Protein AF-A0A7J5EAC5-F1 (afdb_monomer_lite)

Structure (mmCIF, N/CA/C/O backbone):
data_AF-A0A7J5EAC5-F1
#
_entry.id   AF-A0A7J5EAC5-F1
#
loop_
_atom_site.group_PDB
_atom_site.id
_atom_site.type_symbol
_atom_site.label_atom_id
_atom_site.label_alt_id
_atom_site.label_comp_id
_atom_site.label_asym_id
_atom_site.label_entity_id
_atom_site.label_seq_id
_atom_site.pdbx_PDB_ins_code
_atom_site.Cartn_x
_atom_site.Cartn_y
_atom_site.Cartn_z
_atom_site.occupancy
_atom_site.B_iso_or_equiv
_atom_site.auth_seq_id
_atom_site.auth_comp_id
_atom_site.auth_asym_id
_atom_site.auth_atom_id
_atom_site.pdbx_PDB_model_num
ATOM 1 N N . ALA A 1 1 ? -3.590 -9.841 -12.568 1.00 47.78 1 ALA A N 1
ATOM 2 C CA . ALA A 1 1 ? -3.768 -8.802 -11.536 1.00 47.78 1 ALA A CA 1
ATOM 3 C C . ALA A 1 1 ? -2.836 -9.118 -10.379 1.00 47.78 1 ALA A C 1
ATOM 5 O O . ALA A 1 1 ? -3.004 -10.142 -9.725 1.00 47.78 1 ALA A O 1
ATOM 6 N N . GLU A 1 2 ? -1.812 -8.297 -10.202 1.00 65.12 2 GLU A N 1
ATOM 7 C CA . GLU A 1 2 ? -0.815 -8.416 -9.140 1.00 65.12 2 GLU A CA 1
ATOM 8 C C . GLU A 1 2 ? -1.312 -7.690 -7.877 1.00 65.12 2 GLU A C 1
ATOM 10 O O . GLU A 1 2 ? -1.964 -6.649 -7.973 1.00 65.12 2 GLU A O 1
ATOM 15 N N . LEU A 1 3 ? -1.020 -8.218 -6.685 1.00 65.25 3 LEU A N 1
ATOM 16 C CA . LEU A 1 3 ? -1.356 -7.560 -5.423 1.00 65.25 3 LEU A CA 1
ATOM 17 C C . LEU A 1 3 ? -0.094 -6.962 -4.803 1.00 65.25 3 LEU A C 1
ATOM 19 O O . LEU A 1 3 ? 0.773 -7.695 -4.338 1.00 65.25 3 LEU A O 1
ATOM 23 N N . SER A 1 4 ? -0.036 -5.632 -4.745 1.00 68.56 4 SER A N 1
ATOM 24 C CA . SER A 1 4 ? 1.038 -4.934 -4.035 1.00 68.56 4 SER A CA 1
ATOM 25 C C . SER A 1 4 ? 1.089 -5.318 -2.557 1.00 68.56 4 SER A C 1
ATOM 27 O O . SER A 1 4 ? 0.054 -5.369 -1.880 1.00 68.56 4 SER A O 1
ATOM 29 N N . LEU A 1 5 ? 2.309 -5.582 -2.083 1.00 72.75 5 LEU A N 1
ATOM 30 C CA . LEU A 1 5 ? 2.621 -6.030 -0.725 1.00 72.75 5 LEU A CA 1
ATOM 31 C C . LEU 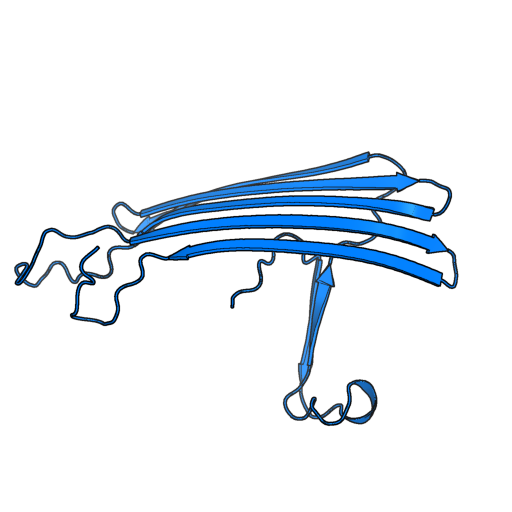A 1 5 ? 2.842 -4.875 0.262 1.00 72.75 5 LEU A C 1
ATOM 33 O O . LEU A 1 5 ? 3.070 -5.128 1.440 1.00 72.75 5 LEU A O 1
ATOM 37 N N . ALA A 1 6 ? 2.763 -3.631 -0.206 1.00 65.94 6 ALA A N 1
ATOM 38 C CA . ALA A 1 6 ? 3.174 -2.429 0.514 1.00 65.94 6 ALA A CA 1
ATOM 39 C C . ALA A 1 6 ? 2.488 -2.239 1.895 1.00 65.94 6 ALA A C 1
ATOM 41 O O . ALA A 1 6 ? 3.140 -1.787 2.832 1.00 65.94 6 ALA A O 1
ATOM 42 N N . ASN A 1 7 ? 1.244 -2.719 2.062 1.00 72.94 7 ASN A N 1
ATOM 43 C CA . ASN A 1 7 ? 0.476 -2.687 3.324 1.00 72.94 7 ASN A CA 1
ATOM 44 C C . ASN A 1 7 ? 0.365 -4.035 4.047 1.00 72.94 7 ASN A C 1
ATOM 46 O O . ASN A 1 7 ? -0.474 -4.219 4.935 1.00 72.94 7 ASN A O 1
ATOM 50 N N . ILE A 1 8 ? 1.058 -5.062 3.571 1.00 78.62 8 ILE A N 1
ATOM 51 C CA . ILE A 1 8 ? 0.819 -6.419 4.049 1.00 78.62 8 ILE A CA 1
ATOM 52 C C . ILE A 1 8 ? 1.742 -6.688 5.225 1.00 78.62 8 ILE A C 1
ATOM 54 O O . ILE A 1 8 ? 2.932 -6.931 5.058 1.00 78.62 8 ILE A O 1
ATOM 58 N N . GLN A 1 9 ? 1.163 -6.713 6.424 1.00 80.50 9 GLN A N 1
ATOM 59 C CA . GLN A 1 9 ? 1.884 -7.073 7.638 1.00 80.50 9 GLN A CA 1
ATOM 60 C C . GLN A 1 9 ? 2.363 -8.525 7.580 1.00 80.50 9 GLN A C 1
ATOM 62 O O . GLN A 1 9 ? 3.476 -8.844 7.995 1.00 80.50 9 GLN A O 1
ATOM 67 N N . ARG A 1 10 ? 1.492 -9.432 7.116 1.00 85.25 10 ARG A N 1
ATOM 68 C CA . ARG A 1 10 ? 1.841 -10.842 6.921 1.00 85.25 10 ARG A CA 1
ATOM 69 C C . ARG A 1 10 ? 0.932 -11.544 5.924 1.00 85.25 10 ARG A C 1
ATOM 71 O O . ARG A 1 10 ? -0.230 -11.181 5.747 1.00 85.25 10 ARG A O 1
ATOM 78 N N . ILE A 1 11 ? 1.468 -12.612 5.347 1.00 87.94 11 ILE A N 1
ATOM 79 C CA . ILE A 1 11 ? 0.752 -13.546 4.482 1.00 87.94 11 ILE A CA 1
ATOM 80 C C . ILE A 1 11 ? 0.728 -14.899 5.187 1.00 87.94 11 ILE A C 1
ATOM 82 O O . ILE A 1 11 ? 1.776 -15.435 5.548 1.00 87.94 11 ILE A O 1
ATOM 86 N N . GLU A 1 12 ? -0.460 -15.454 5.389 1.00 87.31 12 GLU A N 1
ATOM 87 C CA . GLU A 1 12 ? -0.649 -16.781 5.973 1.00 87.31 12 GLU A CA 1
ATOM 88 C C . GLU A 1 12 ? -1.070 -17.761 4.873 1.00 87.31 12 GLU A C 1
ATOM 90 O O . GLU A 1 12 ? -1.998 -17.488 4.113 1.00 87.31 12 GLU A O 1
ATOM 95 N N . ILE A 1 13 ? -0.390 -18.907 4.784 1.00 88.56 13 ILE A N 1
ATOM 96 C CA . ILE A 1 13 ? -0.677 -19.945 3.786 1.00 88.56 13 ILE A CA 1
ATOM 97 C C . ILE A 1 13 ? -1.104 -21.217 4.510 1.00 88.56 13 ILE A C 1
ATOM 99 O O . ILE A 1 13 ? -0.309 -21.846 5.213 1.00 88.56 13 ILE A O 1
ATOM 103 N N . VAL A 1 14 ? -2.350 -21.628 4.294 1.00 87.25 14 VAL A N 1
ATOM 104 C CA . VAL A 1 14 ? -2.882 -22.901 4.781 1.00 87.25 14 VAL A CA 1
ATOM 105 C C . VAL A 1 14 ? -2.925 -23.878 3.612 1.00 87.25 14 VAL A C 1
ATOM 107 O O . VAL A 1 14 ? -3.611 -23.642 2.621 1.00 87.25 14 VAL A O 1
ATOM 110 N N . ARG A 1 15 ? -2.163 -24.970 3.711 1.00 83.25 15 ARG A N 1
ATOM 111 C CA . ARG A 1 15 ? -2.037 -25.979 2.650 1.00 83.25 15 ARG A CA 1
ATOM 112 C C . ARG A 1 15 ? -3.080 -27.084 2.826 1.00 83.25 15 ARG A C 1
ATOM 114 O O . ARG A 1 15 ? -3.241 -27.588 3.932 1.00 83.25 15 ARG A O 1
ATOM 121 N N . GLY A 1 16 ? -3.702 -27.513 1.728 1.00 78.69 16 GLY A N 1
ATOM 122 C CA . GLY A 1 16 ? -4.684 -28.603 1.718 1.00 78.69 16 GLY A CA 1
ATOM 123 C C . GLY A 1 16 ? -6.135 -28.141 1.880 1.00 78.69 16 GLY A C 1
ATOM 124 O O . GLY A 1 16 ? -6.414 -26.961 2.084 1.00 78.69 16 GLY A O 1
ATOM 125 N N . SER A 1 17 ? -7.074 -29.081 1.756 1.00 73.31 17 SER A N 1
ATOM 126 C CA . SER A 1 17 ? -8.505 -28.778 1.711 1.00 73.31 17 SER A CA 1
ATOM 127 C C . SER A 1 17 ? -9.062 -28.411 3.089 1.00 73.31 17 SER A C 1
ATOM 129 O O . SER A 1 17 ? -9.293 -29.286 3.924 1.00 73.31 17 SER A O 1
ATOM 131 N N . HIS A 1 18 ? -9.341 -27.126 3.312 1.00 72.00 18 HIS A N 1
ATOM 132 C CA . HIS A 1 18 ? -9.969 -26.616 4.540 1.00 72.00 18 HIS A CA 1
ATOM 133 C C . HIS A 1 18 ? -11.395 -26.105 4.287 1.00 72.00 18 HIS A C 1
ATOM 135 O O . HIS A 1 18 ? -11.791 -25.025 4.732 1.00 72.00 18 HIS A O 1
ATOM 141 N N . SER A 1 19 ? -12.188 -26.902 3.565 1.00 64.69 19 SER A N 1
ATOM 142 C CA . SER A 1 19 ? -13.513 -26.509 3.073 1.00 64.69 19 SER A CA 1
ATOM 143 C C . SER A 1 19 ? -14.546 -26.219 4.165 1.00 64.69 19 SER A C 1
ATOM 145 O O . SER A 1 19 ? -15.514 -25.507 3.919 1.00 64.69 19 SER A O 1
ATOM 147 N N . THR A 1 20 ? -14.345 -26.741 5.376 1.00 74.06 20 THR A N 1
ATOM 148 C CA . THR A 1 20 ? -15.207 -26.481 6.539 1.00 74.06 20 THR A CA 1
ATOM 149 C C . THR A 1 20 ? -15.020 -25.086 7.131 1.00 74.06 20 THR A C 1
ATOM 151 O O . THR A 1 20 ? -15.976 -24.535 7.665 1.00 74.06 20 THR A O 1
ATOM 154 N N . LEU A 1 21 ? -13.816 -24.511 7.039 1.00 72.81 21 LEU A N 1
ATOM 155 C CA . LEU A 1 21 ? -13.497 -23.189 7.595 1.00 72.81 21 LEU A CA 1
ATOM 156 C C . LEU A 1 21 ? -13.588 -22.076 6.547 1.00 72.81 21 LEU A C 1
ATOM 158 O O . LEU A 1 21 ? -14.009 -20.971 6.871 1.00 72.81 21 LEU A O 1
ATOM 162 N N . TYR A 1 22 ? -13.212 -22.371 5.299 1.00 72.25 22 TYR A N 1
ATOM 163 C CA . TYR A 1 22 ? -13.097 -21.371 4.230 1.00 72.25 22 TYR A CA 1
ATOM 164 C C . TYR A 1 22 ? -14.040 -21.614 3.039 1.00 72.25 22 TYR A C 1
ATOM 166 O O . TYR A 1 22 ? -14.005 -20.876 2.058 1.00 72.25 22 TYR A O 1
ATOM 174 N N . GLY A 1 23 ? -14.910 -22.625 3.122 1.00 72.25 23 GLY A N 1
ATOM 175 C CA . GLY A 1 23 ? -15.899 -22.943 2.092 1.00 72.25 23 GLY A CA 1
ATOM 176 C C . GLY A 1 23 ? -15.395 -23.892 1.000 1.00 72.25 23 GLY A C 1
ATOM 177 O O 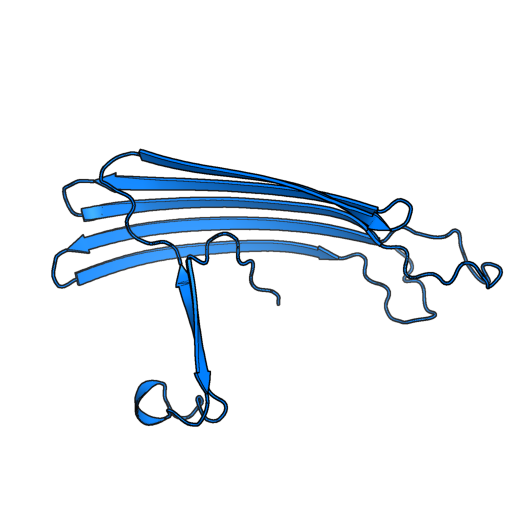. GLY A 1 23 ? -14.214 -24.230 0.904 1.00 72.25 23 GLY A O 1
ATOM 178 N N . SER A 1 24 ? -16.318 -24.349 0.152 1.00 75.19 24 SER A N 1
ATOM 179 C CA . SER A 1 24 ? -16.087 -25.410 -0.843 1.00 75.19 24 SER A CA 1
ATOM 180 C C . SER A 1 24 ? -14.975 -25.112 -1.857 1.00 75.19 24 SER A C 1
ATOM 182 O O . SER A 1 24 ? -14.410 -26.049 -2.413 1.00 75.19 24 SER A O 1
ATOM 184 N N . SER A 1 25 ? -14.605 -23.845 -2.056 1.00 73.81 25 SER A N 1
ATOM 185 C CA . SER A 1 25 ? -13.557 -23.423 -2.996 1.00 73.81 25 SER A CA 1
ATOM 186 C C . SER A 1 25 ? -12.121 -23.538 -2.452 1.00 73.81 25 SER A C 1
ATOM 188 O O . SER A 1 25 ? -11.175 -23.291 -3.192 1.00 73.81 25 SER A O 1
ATOM 190 N N . ALA A 1 26 ? -11.918 -23.947 -1.193 1.00 75.69 26 ALA A N 1
ATOM 191 C CA . ALA A 1 26 ? -10.597 -24.036 -0.551 1.00 75.69 26 ALA A CA 1
ATOM 192 C C . ALA A 1 26 ? -9.873 -25.388 -0.756 1.00 75.69 26 ALA A C 1
ATOM 194 O O . ALA A 1 26 ? -9.153 -25.843 0.131 1.00 75.69 26 ALA A O 1
ATOM 195 N N . ILE A 1 27 ? -10.080 -26.068 -1.891 1.00 75.00 27 ILE A N 1
ATOM 196 C CA . ILE A 1 27 ? -9.564 -27.434 -2.140 1.00 75.00 27 ILE A CA 1
ATOM 197 C C . ILE A 1 27 ? -8.027 -27.465 -2.215 1.00 75.00 27 ILE A C 1
ATOM 199 O O . ILE A 1 27 ? -7.409 -28.403 -1.717 1.00 75.00 27 ILE A O 1
ATOM 203 N N . GLY A 1 28 ? -7.409 -26.434 -2.800 1.00 79.81 28 GLY A N 1
ATOM 204 C CA . GLY A 1 28 ? -5.948 -26.319 -2.924 1.00 79.81 28 GLY A CA 1
ATOM 205 C C . GLY A 1 28 ? -5.247 -25.698 -1.709 1.00 79.81 28 GLY A C 1
ATOM 206 O O . GLY A 1 28 ? -4.027 -25.799 -1.589 1.00 79.81 28 GLY A O 1
ATOM 207 N N . GLY A 1 29 ? -6.004 -25.082 -0.800 1.00 83.50 29 GLY A N 1
ATOM 208 C CA . GLY A 1 29 ? -5.484 -24.262 0.293 1.00 83.50 29 GLY A CA 1
ATOM 209 C C . GLY A 1 29 ? -6.012 -22.830 0.259 1.00 83.50 29 GLY A C 1
ATOM 210 O O . GLY A 1 29 ? -6.828 -22.469 -0.588 1.00 83.50 29 GLY A O 1
ATOM 211 N N . VAL A 1 30 ? -5.553 -22.018 1.210 1.00 85.75 30 VAL A N 1
ATOM 212 C CA . VAL A 1 30 ? -5.974 -20.624 1.396 1.00 85.75 30 VAL A CA 1
ATOM 213 C C . VAL A 1 30 ? -4.749 -19.748 1.598 1.00 85.75 30 VAL A C 1
ATOM 215 O O . VAL A 1 30 ? -3.860 -20.093 2.376 1.00 85.75 30 VAL A O 1
ATOM 218 N N . ILE A 1 31 ? -4.728 -18.607 0.911 1.00 86.56 31 ILE A N 1
ATOM 219 C CA . ILE A 1 31 ? -3.764 -17.531 1.136 1.00 86.56 31 ILE A CA 1
ATOM 220 C C . ILE A 1 31 ? -4.533 -16.376 1.769 1.00 86.56 31 ILE A C 1
ATOM 222 O O . ILE A 1 31 ? -5.476 -15.856 1.174 1.00 86.56 31 ILE A O 1
ATOM 226 N N . ASN A 1 32 ? -4.151 -16.006 2.986 1.00 85.44 32 ASN A N 1
ATOM 227 C CA . ASN A 1 32 ? -4.760 -14.917 3.732 1.00 85.44 32 ASN A CA 1
ATOM 228 C C . ASN A 1 32 ? -3.771 -13.755 3.846 1.00 85.44 32 ASN A C 1
ATOM 230 O O . ASN A 1 32 ? -2.673 -13.911 4.381 1.00 85.44 32 ASN A O 1
ATOM 234 N N . PHE A 1 33 ? -4.174 -12.592 3.350 1.00 84.25 33 PHE A N 1
ATOM 235 C CA . PHE A 1 33 ? -3.385 -11.369 3.402 1.00 84.25 33 PHE A CA 1
ATOM 236 C C . PHE A 1 33 ? -3.858 -10.527 4.575 1.00 84.25 33 PHE A C 1
ATOM 238 O O . PHE A 1 33 ? -5.015 -10.110 4.627 1.00 84.25 33 PHE A O 1
ATOM 245 N N . ILE A 1 34 ? -2.961 -10.271 5.518 1.00 82.88 34 ILE A N 1
ATOM 246 C CA . ILE A 1 34 ? -3.283 -9.495 6.706 1.00 82.88 34 ILE A CA 1
ATOM 247 C C . ILE A 1 34 ? -2.568 -8.166 6.595 1.00 82.88 34 ILE A C 1
ATOM 249 O O . ILE A 1 34 ? -1.340 -8.101 6.637 1.00 82.88 34 ILE A O 1
ATOM 253 N N . THR A 1 35 ? -3.366 -7.118 6.426 1.00 79.44 35 THR A N 1
ATOM 254 C CA . THR A 1 35 ? -2.874 -5.746 6.372 1.00 79.44 35 THR A CA 1
ATOM 255 C C . THR A 1 35 ? -2.463 -5.274 7.754 1.00 79.44 35 THR A C 1
ATOM 257 O O . THR A 1 35 ? -2.947 -5.802 8.763 1.00 79.44 35 THR A O 1
ATOM 260 N N . GLU A 1 36 ? -1.639 -4.235 7.811 1.00 76.50 36 GLU A N 1
ATOM 261 C CA . GLU A 1 36 ? -1.346 -3.582 9.080 1.00 76.50 36 GLU A CA 1
ATOM 262 C C . GLU A 1 36 ? -2.641 -3.135 9.784 1.00 76.50 36 GLU A C 1
ATOM 264 O O . GLU A 1 36 ? -3.617 -2.681 9.170 1.00 76.50 36 GLU A O 1
ATOM 269 N N . LYS A 1 37 ? -2.685 -3.344 11.101 1.00 68.25 37 LYS A N 1
ATOM 270 C CA . LYS A 1 37 ? -3.771 -2.899 11.976 1.00 68.25 37 LYS A CA 1
ATOM 271 C C . LYS A 1 37 ? -3.175 -2.263 13.222 1.00 68.25 37 LYS A C 1
ATOM 273 O O . LYS A 1 37 ? -2.238 -2.804 13.799 1.00 68.25 37 LYS A O 1
ATOM 278 N N . ASN A 1 38 ? -3.824 -1.199 13.690 1.00 63.41 38 ASN A N 1
ATOM 279 C CA . ASN A 1 38 ? -3.680 -0.656 15.040 1.00 63.41 38 ASN A CA 1
ATOM 280 C C . ASN A 1 38 ? -2.249 -0.294 15.432 1.00 63.41 38 ASN A C 1
ATOM 282 O O . ASN A 1 38 ? -1.609 -0.923 16.276 1.00 63.41 38 ASN A O 1
ATOM 286 N N . MET A 1 39 ? -1.812 0.825 14.876 1.00 66.50 39 MET A N 1
ATOM 287 C CA . MET A 1 39 ? -0.726 1.601 15.446 1.00 66.50 39 MET A CA 1
ATOM 288 C C . MET A 1 39 ? -1.183 2.252 16.758 1.00 66.50 39 MET A C 1
ATOM 290 O O . MET A 1 39 ? -2.378 2.501 16.957 1.00 66.50 39 MET A O 1
ATOM 294 N N . LYS A 1 40 ? -0.233 2.505 17.664 1.00 81.75 40 LYS A N 1
ATOM 295 C CA . LYS A 1 40 ? -0.478 3.131 18.975 1.00 81.75 40 LYS A CA 1
ATOM 296 C C . LYS A 1 40 ? -1.351 4.388 18.822 1.00 81.75 40 LYS A C 1
ATOM 298 O O . LYS A 1 40 ? -1.208 5.067 17.803 1.00 81.75 40 LYS A O 1
ATOM 303 N N . PRO A 1 41 ? -2.202 4.730 19.814 1.00 88.69 41 PRO A N 1
ATOM 304 C CA . PRO A 1 41 ? -2.991 5.955 19.759 1.00 88.69 41 PRO A CA 1
ATOM 305 C C . PRO A 1 41 ? -2.132 7.164 19.377 1.00 88.69 41 PRO A C 1
ATOM 307 O O . PRO A 1 41 ? -1.038 7.344 19.915 1.00 88.69 41 PRO A O 1
ATOM 310 N N . GLY A 1 42 ? -2.630 7.969 18.444 1.00 89.94 42 GLY A N 1
ATOM 311 C CA . GLY A 1 42 ? -1.901 9.064 17.816 1.00 89.94 42 GLY A CA 1
ATOM 312 C C . GLY A 1 42 ? -1.592 8.824 16.338 1.00 89.94 42 GLY A C 1
ATOM 313 O O . GLY A 1 42 ? -2.078 7.877 15.717 1.00 89.94 42 GLY A O 1
ATOM 314 N N . LEU A 1 43 ? -0.805 9.744 15.776 1.00 91.19 43 LEU A N 1
ATOM 315 C CA . LEU A 1 43 ? -0.337 9.702 14.394 1.00 91.19 43 LEU A CA 1
ATOM 316 C C . LEU A 1 43 ? 0.939 8.866 14.307 1.00 91.19 43 LEU A C 1
ATOM 318 O O . LEU A 1 43 ? 1.896 9.107 15.039 1.00 91.19 43 LEU A O 1
ATOM 322 N N . ASN A 1 44 ? 0.952 7.928 13.373 1.00 89.50 44 ASN A N 1
ATOM 323 C CA . ASN A 1 44 ? 2.095 7.099 13.043 1.00 89.50 44 ASN A CA 1
ATOM 324 C C . ASN A 1 44 ? 2.297 7.175 11.528 1.00 89.50 44 ASN A C 1
ATOM 326 O O . ASN A 1 44 ? 1.326 7.178 10.771 1.00 89.50 44 ASN A O 1
ATOM 330 N N . ALA A 1 45 ? 3.546 7.293 11.100 1.00 90.50 45 ALA A N 1
ATOM 331 C CA . ALA A 1 45 ? 3.897 7.493 9.706 1.00 90.50 45 ALA A CA 1
ATOM 332 C C . ALA A 1 45 ? 5.118 6.646 9.370 1.00 90.50 45 ALA A C 1
ATOM 334 O O . ALA A 1 45 ? 6.118 6.716 10.086 1.00 90.50 45 ALA A O 1
ATOM 335 N N . ASP A 1 46 ? 5.039 5.921 8.263 1.00 88.56 46 ASP A N 1
ATOM 336 C CA . ASP A 1 46 ? 6.124 5.109 7.736 1.00 88.56 46 ASP A CA 1
ATOM 337 C C . ASP A 1 46 ? 6.419 5.552 6.310 1.00 88.56 46 ASP A C 1
ATOM 339 O O . ASP A 1 46 ? 5.535 5.617 5.457 1.00 88.56 46 ASP A O 1
ATOM 343 N N . LEU A 1 47 ? 7.683 5.886 6.067 1.00 91.56 47 LEU A N 1
ATOM 344 C CA . LEU A 1 47 ? 8.194 6.250 4.756 1.00 91.56 47 LEU A CA 1
ATOM 345 C C . LEU A 1 47 ? 9.262 5.233 4.369 1.00 91.56 47 LEU A C 1
ATOM 347 O O . LEU A 1 47 ? 10.287 5.115 5.041 1.00 91.56 47 LEU A O 1
ATOM 351 N N . ASN A 1 48 ? 9.031 4.526 3.271 1.00 90.88 48 ASN A N 1
ATOM 352 C CA . ASN A 1 48 ? 10.003 3.641 2.656 1.00 90.88 48 ASN A CA 1
ATOM 353 C C . ASN A 1 48 ? 10.446 4.234 1.319 1.00 90.88 48 ASN A C 1
ATOM 355 O O . ASN A 1 48 ? 9.619 4.601 0.487 1.00 90.88 48 ASN A O 1
ATOM 359 N N . LEU A 1 49 ? 11.756 4.328 1.123 1.00 93.19 49 LEU A N 1
ATOM 360 C CA . LEU A 1 49 ? 12.361 4.695 -0.148 1.00 93.19 49 LEU A CA 1
ATOM 361 C C . LEU A 1 49 ? 13.346 3.592 -0.505 1.00 93.19 49 LEU A C 1
ATOM 363 O O . LEU A 1 49 ? 14.235 3.270 0.286 1.00 93.19 49 LEU A O 1
ATOM 367 N N . GLN A 1 50 ? 13.193 3.032 -1.693 1.00 91.25 50 GLN A N 1
ATOM 368 C CA . GLN A 1 50 ? 14.034 1.967 -2.204 1.00 91.25 50 GLN A CA 1
ATOM 369 C C . GLN A 1 50 ? 14.538 2.352 -3.586 1.00 91.25 50 GLN A C 1
ATOM 371 O O . GLN A 1 50 ? 13.824 2.936 -4.394 1.00 91.25 50 GLN A O 1
ATOM 376 N N . THR A 1 51 ? 15.796 2.032 -3.853 1.00 92.88 51 THR A N 1
ATOM 377 C CA . THR A 1 51 ? 16.373 2.141 -5.185 1.00 92.88 51 THR A CA 1
ATOM 378 C C . THR A 1 51 ? 17.279 0.951 -5.435 1.00 92.88 51 THR A C 1
ATOM 380 O O . THR A 1 51 ? 17.878 0.414 -4.497 1.00 92.88 51 THR A O 1
ATOM 383 N N . GLY A 1 52 ? 17.370 0.529 -6.687 1.00 88.12 52 GLY A N 1
ATOM 384 C CA . GLY A 1 52 ? 18.175 -0.611 -7.080 1.00 88.12 52 GLY A CA 1
ATOM 385 C C . GLY A 1 52 ? 18.537 -0.567 -8.552 1.00 88.12 52 GLY A C 1
ATOM 386 O O . GLY A 1 52 ? 17.959 0.173 -9.341 1.00 88.12 52 GLY A O 1
ATOM 387 N N . THR A 1 53 ? 19.517 -1.378 -8.920 1.00 85.19 53 THR A N 1
ATOM 388 C CA . THR A 1 53 ? 19.852 -1.658 -10.314 1.00 85.19 53 THR A CA 1
ATOM 389 C C . THR A 1 53 ? 19.938 -3.166 -10.483 1.00 85.19 53 THR A C 1
ATOM 391 O O . THR A 1 53 ? 20.365 -3.883 -9.575 1.00 85.19 53 THR A O 1
ATOM 394 N N . PHE A 1 54 ? 19.517 -3.665 -11.637 1.00 76.50 54 PHE A N 1
ATOM 395 C CA . PHE A 1 54 ? 19.577 -5.085 -11.959 1.00 76.50 54 PHE A CA 1
ATOM 396 C C . PHE A 1 54 ? 19.978 -5.232 -13.429 1.00 76.50 54 PHE A C 1
ATOM 398 O O . PHE A 1 54 ? 19.158 -5.170 -14.326 1.00 76.50 54 PHE A O 1
ATOM 405 N N . GLY A 1 55 ? 21.275 -5.391 -13.691 1.00 69.50 55 GLY A N 1
ATOM 406 C CA . GLY A 1 55 ? 21.797 -5.455 -15.058 1.00 69.50 55 GLY A CA 1
ATOM 407 C C . GLY A 1 55 ? 22.232 -4.102 -15.622 1.00 69.50 55 GLY A C 1
ATOM 408 O O . GLY A 1 55 ? 22.313 -3.090 -14.923 1.00 69.50 55 GLY A O 1
ATOM 409 N N . GLU A 1 56 ? 22.630 -4.114 -16.891 1.00 68.25 56 GLU A N 1
ATOM 410 C CA . GLU A 1 56 ? 23.250 -2.966 -17.546 1.00 68.25 56 GLU A CA 1
ATOM 411 C C . GLU A 1 56 ? 22.177 -1.971 -18.010 1.00 68.25 56 GLU A C 1
ATOM 413 O O . GLU A 1 56 ? 21.472 -2.217 -18.981 1.00 68.25 56 GLU A O 1
ATOM 418 N N . GLY A 1 57 ? 22.066 -0.826 -17.331 1.00 70.25 57 GLY A N 1
ATOM 419 C CA . GLY A 1 57 ? 21.150 0.252 -17.724 1.00 70.25 57 GLY A CA 1
ATOM 420 C C . GLY A 1 57 ? 19.760 0.211 -17.084 1.00 70.25 57 GLY A C 1
ATOM 421 O O . GLY A 1 57 ? 18.972 1.117 -17.362 1.00 70.25 57 GLY A O 1
ATOM 422 N N . SER A 1 58 ? 19.492 -0.765 -16.213 1.00 77.56 58 SER A N 1
ATOM 423 C CA . SER A 1 58 ? 18.233 -0.880 -15.472 1.00 77.56 58 SER A CA 1
ATOM 424 C C . SER A 1 58 ? 18.297 -0.157 -14.127 1.00 77.56 58 SER A C 1
ATOM 426 O O . SER A 1 58 ? 19.294 -0.252 -13.401 1.00 77.56 58 SER A O 1
ATOM 428 N N . PHE A 1 59 ? 17.229 0.554 -13.780 1.00 84.00 59 PHE A N 1
ATOM 429 C CA . PHE A 1 59 ? 17.123 1.315 -12.538 1.00 84.00 59 PHE A CA 1
ATOM 430 C C . PHE A 1 59 ? 15.708 1.219 -11.971 1.00 84.00 59 PHE A C 1
ATOM 432 O O . PHE A 1 59 ? 14.741 1.517 -12.664 1.00 84.00 59 PHE A O 1
ATOM 439 N N . ASP A 1 60 ? 15.608 0.847 -10.702 1.00 88.50 60 ASP A N 1
ATOM 440 C CA . ASP A 1 60 ? 14.381 0.838 -9.912 1.00 88.50 60 ASP A CA 1
ATOM 441 C C . ASP A 1 60 ? 14.419 1.973 -8.890 1.00 88.50 60 ASP A C 1
ATOM 443 O O . ASP A 1 60 ? 15.431 2.220 -8.214 1.00 88.50 60 ASP A O 1
ATOM 447 N N . PHE A 1 61 ? 13.285 2.652 -8.775 1.00 90.38 61 PHE A N 1
ATOM 448 C CA . PHE A 1 61 ? 12.986 3.559 -7.694 1.00 90.38 61 PHE A CA 1
ATOM 449 C C . PHE A 1 61 ? 11.557 3.361 -7.201 1.00 90.38 61 PHE A C 1
ATOM 451 O O . PHE A 1 61 ? 10.578 3.571 -7.919 1.00 90.38 61 PHE A O 1
ATOM 458 N N . THR A 1 62 ? 11.454 3.029 -5.922 1.00 91.44 62 THR A N 1
ATOM 459 C CA . THR A 1 62 ? 10.206 2.726 -5.243 1.00 91.44 62 THR A CA 1
ATOM 460 C C . THR A 1 62 ? 10.044 3.620 -4.014 1.00 91.44 62 THR A C 1
ATOM 462 O O . THR A 1 62 ? 10.986 3.872 -3.261 1.00 91.44 62 THR A O 1
ATOM 465 N N . GLN A 1 63 ? 8.831 4.126 -3.816 1.00 93.19 63 GLN A N 1
ATOM 466 C CA . GLN A 1 63 ? 8.437 4.994 -2.713 1.00 93.19 63 GLN A CA 1
ATOM 467 C C . GLN A 1 63 ? 7.153 4.451 -2.091 1.00 93.19 63 GLN A C 1
ATOM 469 O O . GLN A 1 63 ? 6.181 4.212 -2.803 1.00 93.19 63 GLN A O 1
ATOM 474 N N . ASN A 1 64 ? 7.117 4.313 -0.770 1.00 92.44 64 ASN A N 1
ATOM 475 C CA . ASN A 1 64 ? 5.899 4.015 -0.026 1.00 92.44 64 ASN A CA 1
ATOM 476 C C . ASN A 1 64 ? 5.731 5.005 1.123 1.00 92.44 64 ASN A C 1
ATOM 478 O O . ASN A 1 64 ? 6.651 5.177 1.921 1.00 92.44 64 ASN A O 1
ATOM 482 N N . LEU A 1 65 ? 4.558 5.615 1.232 1.00 92.62 65 LEU A N 1
ATOM 483 C CA . LEU A 1 65 ? 4.164 6.407 2.385 1.00 92.62 65 LEU A CA 1
ATOM 484 C C . LEU A 1 65 ? 2.886 5.825 2.979 1.00 92.62 65 LEU A C 1
ATOM 486 O O . LEU A 1 65 ? 1.835 5.875 2.343 1.00 92.62 65 LEU A O 1
ATOM 490 N N . LEU A 1 66 ? 2.970 5.371 4.225 1.00 90.81 66 LEU A N 1
ATOM 491 C CA . LEU A 1 66 ? 1.846 4.910 5.026 1.00 90.81 66 LEU A CA 1
ATOM 492 C C . LEU A 1 66 ? 1.615 5.880 6.188 1.00 90.81 66 LEU A C 1
ATOM 494 O O . LEU A 1 66 ? 2.529 6.220 6.936 1.00 90.81 66 LEU A O 1
ATOM 498 N N . LEU A 1 67 ? 0.373 6.325 6.353 1.0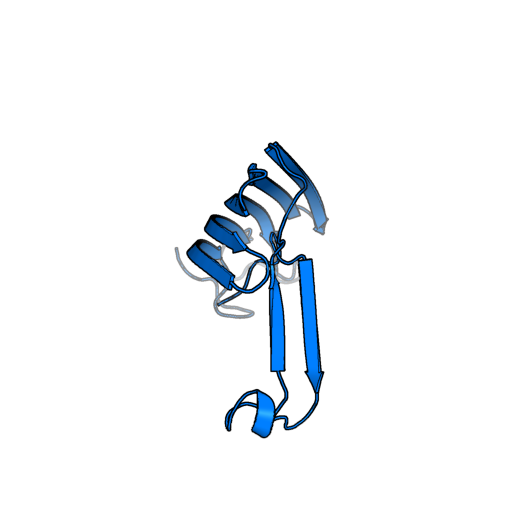0 91.62 67 LEU A N 1
ATOM 499 C CA . LEU A 1 67 ? -0.071 7.186 7.443 1.00 91.62 67 LEU A CA 1
ATOM 500 C C . LEU A 1 67 ? -1.202 6.502 8.195 1.00 91.62 67 LEU A C 1
ATOM 502 O O . LEU A 1 67 ? -2.208 6.121 7.604 1.00 91.62 67 LEU A O 1
ATOM 506 N N . ASN A 1 68 ? -1.065 6.408 9.511 1.00 91.25 68 ASN A N 1
ATOM 507 C CA . ASN A 1 68 ? -2.036 5.794 10.399 1.00 91.25 68 ASN A CA 1
ATOM 508 C C . ASN A 1 68 ? -2.375 6.742 11.546 1.00 91.25 68 ASN A C 1
ATOM 510 O O . ASN A 1 68 ? -1.488 7.289 12.199 1.00 91.25 68 ASN A O 1
ATOM 514 N N . TYR A 1 69 ? -3.657 6.897 11.842 1.00 91.62 69 TYR A N 1
ATOM 515 C CA . TYR A 1 69 ? -4.126 7.649 12.994 1.00 91.62 69 TYR A CA 1
ATOM 516 C C . TYR A 1 69 ? -5.144 6.829 13.767 1.00 91.62 69 TYR A C 1
ATOM 518 O O . TYR A 1 69 ? -6.165 6.440 13.205 1.00 91.62 69 TYR A O 1
ATOM 526 N N . THR A 1 70 ? -4.883 6.604 15.052 1.00 93.19 70 THR A N 1
ATOM 527 C CA . THR A 1 70 ? -5.780 5.860 15.946 1.00 93.19 70 THR A CA 1
ATOM 528 C C . THR A 1 70 ? -6.145 6.732 17.142 1.00 93.19 70 THR A C 1
ATOM 530 O O . THR A 1 70 ? -5.264 7.299 17.788 1.00 93.19 70 THR A O 1
ATOM 533 N N . THR A 1 71 ? -7.426 6.835 17.485 1.00 92.12 71 THR A N 1
ATOM 534 C CA . THR A 1 71 ? -7.872 7.509 18.711 1.00 92.12 71 THR A CA 1
ATOM 535 C C . THR A 1 71 ? -7.915 6.532 19.882 1.00 92.12 71 THR A C 1
ATOM 537 O O . THR A 1 71 ? -8.046 5.321 19.710 1.00 92.12 71 THR A O 1
ATOM 540 N N . HIS A 1 72 ? -7.869 7.057 21.108 1.00 90.19 72 HIS A N 1
ATOM 541 C CA . HIS A 1 72 ? -8.080 6.245 22.313 1.00 90.19 72 HIS A CA 1
ATOM 542 C C . HIS A 1 72 ? -9.485 5.625 22.389 1.00 90.19 72 HIS A C 1
ATOM 544 O O . HIS A 1 72 ? -9.687 4.653 23.108 1.00 90.19 72 HIS A O 1
ATOM 550 N N . GLU A 1 73 ? -10.444 6.186 21.655 1.00 90.56 73 GLU A N 1
ATOM 551 C CA . GLU A 1 73 ? -11.847 5.768 21.640 1.00 90.56 73 GLU A CA 1
ATOM 552 C C . GLU A 1 73 ? -12.109 4.613 20.663 1.00 90.56 73 GLU A C 1
ATOM 554 O O . GLU A 1 73 ? -13.202 4.051 20.682 1.00 90.56 73 GLU A O 1
ATOM 559 N N . GLY A 1 74 ? -11.120 4.250 19.833 1.00 90.00 74 GLY A N 1
ATOM 560 C CA . GLY A 1 74 ? -11.187 3.116 18.908 1.00 90.00 74 GLY A CA 1
ATOM 561 C C . GLY A 1 74 ? -11.377 3.485 17.435 1.00 90.00 74 GLY A C 1
ATOM 562 O O . GLY A 1 74 ? -11.367 2.595 16.587 1.00 90.00 74 GLY A O 1
ATOM 563 N N . PHE A 1 75 ? -11.522 4.770 17.097 1.00 93.12 75 PHE A N 1
ATOM 564 C CA . PHE A 1 75 ? -11.545 5.204 15.697 1.00 93.12 75 PHE A CA 1
ATOM 565 C C . PHE A 1 75 ? -10.150 5.124 15.094 1.00 93.12 75 PHE A C 1
ATOM 567 O O . PHE A 1 75 ? -9.178 5.542 15.725 1.00 93.12 75 PHE A O 1
ATOM 574 N N . TYR A 1 76 ? -10.052 4.641 13.860 1.00 92.38 76 TYR A N 1
ATOM 575 C CA . TYR A 1 76 ? -8.787 4.593 13.147 1.00 92.38 76 TYR A CA 1
ATOM 576 C C . TYR A 1 76 ? -8.929 4.938 11.669 1.00 92.38 76 TYR A C 1
ATOM 578 O O . TYR A 1 76 ? -9.949 4.663 11.034 1.00 92.38 76 TYR A O 1
ATOM 586 N N . PHE A 1 77 ? -7.866 5.518 11.125 1.00 92.62 77 PHE A N 1
ATOM 587 C CA . PHE A 1 77 ? -7.718 5.876 9.722 1.00 92.62 77 PHE A CA 1
ATOM 588 C C . PHE A 1 77 ? -6.332 5.452 9.255 1.00 92.62 77 PHE A C 1
ATOM 590 O O . PHE A 1 77 ? -5.348 5.711 9.942 1.00 92.62 77 PHE A O 1
ATOM 597 N N . SER A 1 78 ? -6.256 4.824 8.091 1.00 90.44 78 SER A N 1
ATOM 598 C CA . SER A 1 78 ? -5.009 4.430 7.445 1.00 90.44 78 SER A CA 1
ATOM 599 C C . SER A 1 78 ? -5.048 4.845 5.981 1.00 90.44 78 SER A C 1
ATOM 601 O O . SER A 1 78 ? -6.014 4.529 5.283 1.00 90.44 78 SER A O 1
ATOM 603 N N . GLY A 1 79 ? -4.021 5.540 5.517 1.00 92.19 79 GLY A N 1
ATOM 604 C CA . GLY A 1 79 ? -3.856 5.941 4.127 1.00 92.19 79 GLY A CA 1
ATOM 605 C C . GLY A 1 79 ? -2.473 5.555 3.638 1.00 92.19 79 GLY A C 1
ATOM 606 O O . GLY A 1 79 ? -1.500 5.736 4.362 1.00 92.19 79 GLY A O 1
ATOM 607 N N . GLU A 1 80 ? -2.389 5.037 2.423 1.00 91.12 80 GLU A N 1
ATOM 608 C CA . GLU A 1 80 ? -1.131 4.624 1.822 1.00 91.12 80 GLU A CA 1
ATOM 609 C C . GLU A 1 80 ? -1.055 5.080 0.372 1.00 91.12 80 GLU A C 1
ATOM 611 O O . GLU A 1 80 ? -2.039 4.998 -0.373 1.00 91.12 80 GLU A O 1
ATOM 616 N N . VAL A 1 81 ? 0.127 5.548 -0.014 1.00 93.38 81 VAL A N 1
ATOM 617 C CA . VAL A 1 81 ? 0.477 5.833 -1.399 1.00 93.38 81 VAL A CA 1
ATOM 618 C C . VAL A 1 81 ? 1.794 5.138 -1.699 1.00 93.38 81 VAL A C 1
ATOM 620 O O . VAL A 1 81 ? 2.826 5.463 -1.113 1.00 93.38 81 VAL A O 1
ATOM 623 N N . TYR A 1 82 ? 1.748 4.214 -2.646 1.00 92.12 82 TYR A N 1
ATOM 624 C CA . TYR A 1 82 ? 2.901 3.473 -3.128 1.00 92.12 82 TYR A CA 1
ATOM 625 C C . TYR A 1 82 ? 3.129 3.803 -4.600 1.00 92.12 82 TYR A C 1
ATOM 627 O O . TYR A 1 82 ? 2.189 3.812 -5.391 1.00 92.12 82 TYR A O 1
ATOM 635 N N . ASN A 1 83 ? 4.374 4.087 -4.962 1.00 91.94 83 ASN A N 1
ATOM 636 C CA . ASN A 1 83 ? 4.801 4.299 -6.336 1.00 91.94 83 ASN A CA 1
ATOM 637 C C . ASN A 1 83 ? 6.055 3.476 -6.607 1.00 91.94 83 ASN A C 1
ATOM 639 O O . ASN A 1 83 ? 7.009 3.547 -5.836 1.00 91.94 83 ASN A O 1
ATOM 643 N N . SER A 1 84 ? 6.086 2.762 -7.722 1.00 90.06 84 SER A N 1
ATOM 644 C CA . SER A 1 84 ? 7.266 2.055 -8.212 1.00 90.06 84 SER A CA 1
ATOM 645 C C . SER A 1 84 ? 7.481 2.425 -9.667 1.00 90.06 84 SER A C 1
ATOM 647 O O . SER A 1 84 ? 6.531 2.430 -10.445 1.00 90.06 84 SER A O 1
ATOM 649 N N . ASN A 1 85 ? 8.707 2.825 -9.988 1.00 88.38 85 ASN A N 1
ATOM 650 C CA . ASN A 1 85 ? 9.128 3.189 -11.332 1.00 88.38 85 ASN A CA 1
ATOM 651 C C . ASN A 1 85 ? 10.381 2.378 -11.615 1.00 88.38 85 ASN A C 1
ATOM 653 O O . ASN A 1 85 ? 11.416 2.561 -10.965 1.00 88.38 85 ASN A O 1
ATOM 657 N N . VAL A 1 86 ? 10.290 1.501 -12.593 1.00 85.00 86 VAL A N 1
ATOM 658 C CA . VAL A 1 86 ? 11.376 0.630 -12.994 1.00 85.00 86 VAL A CA 1
ATOM 659 C C . VAL A 1 86 ? 11.648 0.891 -14.460 1.00 85.00 86 VAL A C 1
ATOM 661 O O . VAL A 1 86 ? 10.743 0.843 -15.283 1.00 85.00 86 VAL A O 1
ATOM 664 N N . LYS A 1 87 ? 12.898 1.207 -14.779 1.00 81.38 87 LYS A N 1
ATOM 665 C CA . LYS A 1 87 ? 13.332 1.517 -16.138 1.00 81.38 87 LYS A CA 1
ATOM 666 C C . LYS A 1 87 ? 14.330 0.495 -16.631 1.00 81.38 87 LYS A C 1
ATOM 668 O O . LYS A 1 87 ? 15.222 0.112 -15.872 1.00 81.38 87 LYS A O 1
ATOM 673 N N . GLY A 1 88 ? 14.266 0.182 -17.921 1.00 63.00 88 GLY A N 1
ATOM 674 C CA . GLY A 1 88 ? 15.331 -0.533 -18.617 1.00 63.00 88 GLY A CA 1
ATOM 675 C C . GLY A 1 88 ? 15.314 -2.037 -18.415 1.00 63.00 88 GLY A C 1
ATOM 676 O O . GLY A 1 88 ? 16.385 -2.622 -18.260 1.00 63.00 88 GLY A O 1
ATOM 677 N N . PHE A 1 89 ? 14.142 -2.663 -18.418 1.00 60.94 89 PHE A N 1
ATOM 678 C CA . PHE A 1 89 ? 14.091 -4.059 -18.835 1.00 60.94 89 PHE A CA 1
ATOM 679 C C . PHE A 1 89 ? 14.498 -4.095 -20.315 1.00 60.94 89 PHE A C 1
ATOM 681 O O . PHE A 1 89 ? 13.908 -3.424 -21.141 1.00 60.94 89 PHE A O 1
ATOM 688 N N . ASP A 1 90 ? 15.609 -4.755 -20.624 1.00 54.19 90 ASP A N 1
ATOM 689 C CA . ASP A 1 90 ? 16.000 -5.048 -22.003 1.00 54.19 90 ASP A CA 1
ATOM 690 C C . ASP A 1 90 ? 16.186 -6.561 -22.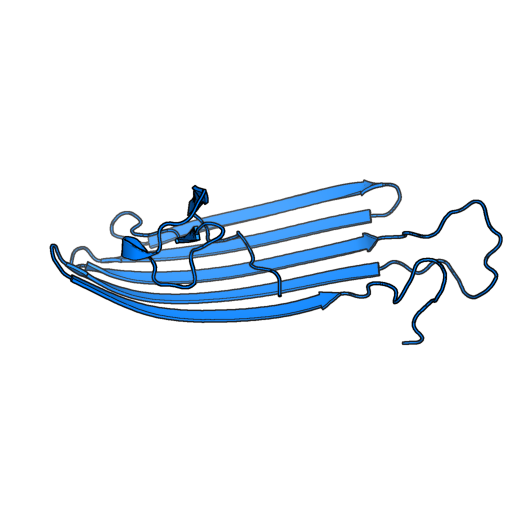042 1.00 54.19 90 ASP A C 1
ATOM 692 O O . ASP A 1 90 ? 17.205 -7.103 -21.595 1.00 54.19 90 ASP A O 1
ATOM 696 N N . ALA A 1 91 ? 15.131 -7.262 -22.454 1.00 51.19 91 ALA A N 1
ATOM 697 C CA . ALA A 1 91 ? 15.148 -8.710 -22.610 1.00 51.19 91 ALA A CA 1
ATOM 698 C C . ALA A 1 91 ? 15.850 -9.137 -23.916 1.00 51.19 91 ALA A C 1
ATOM 700 O O . ALA A 1 91 ? 15.943 -10.335 -24.210 1.00 51.19 91 ALA A O 1
ATOM 701 N N . THR A 1 92 ? 16.388 -8.189 -24.694 1.00 52.09 92 THR A N 1
ATOM 702 C CA . THR A 1 92 ? 16.934 -8.465 -26.019 1.00 52.09 92 THR A CA 1
ATOM 703 C C . THR A 1 92 ? 18.334 -9.075 -25.940 1.00 52.09 92 THR A C 1
ATOM 705 O O . THR A 1 92 ? 19.275 -8.556 -25.331 1.00 52.09 92 THR A O 1
ATOM 708 N N . VAL A 1 93 ? 18.527 -10.202 -26.624 1.00 50.62 93 VAL A N 1
ATOM 709 C CA . VAL A 1 93 ? 19.824 -10.883 -26.684 1.00 50.62 93 VAL A CA 1
ATOM 710 C C . VAL A 1 93 ? 20.784 -10.082 -27.578 1.00 50.62 93 VAL A C 1
ATOM 712 O O . VAL A 1 93 ? 20.695 -10.140 -28.801 1.00 50.62 93 VAL A O 1
ATOM 715 N N . LYS A 1 94 ? 21.770 -9.393 -26.981 1.00 50.09 94 LYS A N 1
ATOM 716 C CA . LYS A 1 94 ? 22.781 -8.538 -27.664 1.00 50.09 94 LYS A CA 1
ATOM 717 C C . LYS A 1 94 ? 23.642 -9.224 -28.754 1.00 50.09 94 LYS A C 1
ATOM 719 O O . LYS A 1 94 ? 24.497 -8.577 -29.353 1.00 50.09 94 LYS A O 1
ATOM 724 N N . ASN A 1 95 ? 23.464 -10.526 -29.001 1.00 49.50 95 ASN A N 1
ATOM 725 C CA . ASN A 1 95 ? 24.245 -11.325 -29.959 1.00 49.50 95 ASN A CA 1
ATOM 726 C C . ASN A 1 95 ? 23.552 -11.556 -31.313 1.00 49.50 95 ASN A C 1
ATOM 728 O O . ASN A 1 95 ? 24.116 -12.234 -32.174 1.00 49.50 95 ASN A O 1
ATOM 732 N N . THR A 1 96 ? 22.366 -10.994 -31.532 1.00 52.28 96 THR A N 1
ATOM 733 C CA . THR A 1 96 ? 21.707 -10.960 -32.845 1.00 52.28 96 THR A CA 1
ATOM 734 C C . THR A 1 96 ? 21.693 -9.525 -33.375 1.00 52.28 96 THR A C 1
ATOM 736 O O . THR A 1 96 ? 21.320 -8.623 -32.628 1.00 52.28 96 THR A O 1
ATOM 739 N N . PRO A 1 97 ? 22.102 -9.269 -34.636 1.00 50.75 97 PRO A N 1
ATOM 740 C CA . PRO A 1 97 ? 21.868 -7.973 -35.266 1.00 50.75 97 PRO A CA 1
ATOM 741 C C . PRO A 1 97 ? 20.374 -7.632 -35.165 1.00 50.75 97 PRO A C 1
ATOM 743 O O . PRO A 1 97 ? 19.569 -8.540 -35.390 1.00 50.75 97 PRO A O 1
ATOM 746 N N . PRO A 1 98 ? 19.990 -6.383 -34.842 1.00 50.25 98 PRO A N 1
ATOM 747 C CA . PRO A 1 98 ? 18.583 -6.010 -34.778 1.00 50.25 98 PRO A CA 1
ATOM 748 C C . PRO A 1 98 ? 17.961 -6.255 -36.154 1.00 50.25 98 PRO A C 1
ATOM 750 O O . PRO A 1 98 ? 18.362 -5.647 -37.147 1.00 50.25 98 PRO A O 1
ATOM 753 N N . VAL A 1 99 ? 17.043 -7.219 -36.234 1.00 54.00 99 VAL A N 1
ATOM 754 C CA . VAL A 1 99 ? 16.313 -7.522 -37.474 1.00 54.00 99 VAL A CA 1
ATOM 755 C C . VAL A 1 99 ? 15.200 -6.483 -37.682 1.00 54.00 99 VAL A C 1
ATOM 757 O O . VAL A 1 99 ? 14.848 -6.192 -38.823 1.00 54.00 99 VAL A O 1
ATOM 760 N N . PHE A 1 100 ? 14.741 -5.849 -36.596 1.00 43.44 100 PHE A N 1
ATOM 761 C CA . PHE A 1 100 ? 13.788 -4.742 -36.555 1.00 43.44 100 PHE A CA 1
ATOM 762 C C . PHE A 1 100 ? 14.167 -3.818 -35.383 1.00 43.44 100 PHE A C 1
ATOM 764 O O . PHE A 1 100 ? 14.462 -4.320 -34.306 1.00 43.44 100 PHE A O 1
ATOM 771 N N . GLY A 1 101 ? 14.206 -2.500 -35.596 1.00 49.38 101 GLY A N 1
ATOM 772 C CA . GLY A 1 101 ? 14.220 -1.519 -34.498 1.00 49.38 101 GLY A CA 1
ATOM 773 C C . GLY A 1 101 ? 15.517 -1.348 -33.692 1.00 49.38 101 GLY A C 1
ATOM 774 O O . GLY A 1 101 ? 16.479 -2.103 -33.803 1.00 49.38 101 GLY A O 1
ATOM 775 N N . SER A 1 102 ? 15.561 -0.264 -32.913 1.00 47.19 102 SER A N 1
ATOM 776 C CA . SER A 1 102 ? 16.582 -0.052 -31.873 1.00 47.19 102 SER A CA 1
ATOM 777 C C . SER A 1 102 ? 16.161 -0.827 -30.623 1.00 47.19 102 SER A C 1
ATOM 779 O O . SER A 1 102 ? 14.968 -0.943 -30.400 1.00 47.19 102 SER A O 1
ATOM 781 N N . TYR A 1 103 ? 17.108 -1.303 -29.808 1.00 51.81 103 TYR A N 1
ATOM 782 C CA . TYR A 1 103 ? 16.820 -1.878 -28.484 1.00 51.81 103 TYR A CA 1
ATOM 783 C C . TYR A 1 103 ? 15.936 -0.915 -27.673 1.00 51.81 103 TYR A C 1
ATOM 785 O O . TYR A 1 103 ? 16.409 0.181 -27.342 1.00 51.81 103 TYR A O 1
ATOM 793 N N . ASP A 1 104 ? 14.684 -1.288 -27.405 1.00 48.44 104 ASP A N 1
ATOM 794 C CA . ASP A 1 104 ? 13.800 -0.513 -26.536 1.00 48.44 104 ASP A CA 1
ATOM 795 C C . ASP A 1 104 ? 13.955 -0.971 -25.081 1.00 48.44 104 ASP A C 1
ATOM 797 O O . ASP A 1 104 ? 14.481 -2.043 -24.782 1.00 48.44 104 ASP A O 1
ATOM 801 N N . LYS A 1 105 ? 13.638 -0.070 -24.161 1.00 56.38 105 LYS A N 1
ATOM 802 C CA . LYS A 1 105 ? 13.772 -0.258 -22.724 1.00 56.38 105 LYS A CA 1
ATOM 803 C C . LYS A 1 105 ? 12.383 -0.334 -22.125 1.00 56.38 105 LYS A C 1
ATOM 805 O O . LYS A 1 105 ? 11.773 0.718 -21.910 1.00 56.38 105 LYS A O 1
ATOM 810 N N . ASP A 1 106 ? 11.958 -1.528 -21.745 1.00 61.12 106 ASP A N 1
ATOM 811 C CA . ASP A 1 106 ? 10.665 -1.723 -21.110 1.00 61.12 106 ASP A CA 1
ATOM 812 C C . ASP A 1 106 ? 10.682 -1.033 -19.748 1.00 61.12 106 ASP A C 1
ATOM 814 O O . ASP A 1 106 ? 11.617 -1.168 -18.934 1.00 61.12 106 ASP A O 1
ATOM 818 N N . ASN A 1 107 ? 9.642 -0.241 -19.516 1.00 70.38 107 ASN A N 1
ATOM 819 C CA . ASN A 1 107 ? 9.424 0.433 -18.254 1.00 70.38 107 ASN A CA 1
ATOM 820 C C . ASN A 1 107 ? 8.218 -0.192 -17.553 1.00 70.38 107 ASN A C 1
ATOM 822 O O . ASN A 1 107 ? 7.273 -0.686 -18.168 1.00 70.38 107 ASN A O 1
ATOM 826 N N . PHE A 1 108 ? 8.268 -0.169 -16.230 1.00 78.88 108 PHE A N 1
ATOM 827 C CA . PHE A 1 108 ? 7.169 -0.571 -15.377 1.00 78.88 108 PHE A CA 1
ATOM 828 C C . PHE A 1 108 ? 6.880 0.567 -14.413 1.00 78.88 108 PHE A C 1
ATOM 830 O O . PHE A 1 108 ? 7.732 0.945 -13.606 1.00 78.88 108 PHE A O 1
ATOM 837 N N . ASP A 1 109 ? 5.662 1.089 -14.494 1.00 85.88 109 ASP A N 1
ATOM 838 C CA . ASP A 1 109 ? 5.184 2.150 -13.623 1.00 85.88 109 ASP A CA 1
ATOM 839 C C . ASP A 1 109 ? 3.924 1.683 -12.904 1.00 85.88 109 ASP A C 1
ATOM 841 O O . ASP A 1 109 ? 2.919 1.297 -13.513 1.00 85.88 109 ASP A O 1
ATOM 845 N N . LYS A 1 110 ? 3.962 1.752 -11.576 1.00 88.31 110 LYS A N 1
ATOM 846 C CA . LYS A 1 110 ? 2.853 1.343 -10.722 1.00 88.31 110 LYS A CA 1
ATOM 847 C C . LYS A 1 110 ? 2.586 2.364 -9.641 1.00 88.31 110 LYS A C 1
ATOM 849 O O . LYS A 1 110 ? 3.487 2.738 -8.892 1.00 88.31 110 LYS A O 1
ATOM 854 N N . THR A 1 111 ? 1.318 2.727 -9.505 1.00 90.56 111 THR A N 1
ATOM 855 C CA . THR A 1 111 ? 0.813 3.555 -8.416 1.00 90.56 111 THR A CA 1
ATOM 856 C C . THR A 1 111 ? -0.323 2.829 -7.711 1.00 90.56 111 THR A C 1
ATOM 858 O O . THR A 1 111 ? -1.345 2.502 -8.316 1.00 90.56 111 THR A O 1
ATOM 861 N N . ASP A 1 112 ? -0.172 2.627 -6.405 1.00 90.94 112 ASP A N 1
ATOM 862 C CA . ASP A 1 112 ? -1.243 2.157 -5.536 1.00 90.94 112 ASP A CA 1
ATOM 863 C C . ASP A 1 112 ? -1.657 3.252 -4.559 1.00 90.94 112 ASP A C 1
ATOM 865 O O . ASP A 1 112 ? -0.829 3.894 -3.912 1.00 90.94 112 ASP A O 1
ATOM 869 N N . ILE A 1 113 ? -2.967 3.420 -4.416 1.00 91.31 113 ILE A N 1
ATOM 870 C CA . ILE A 1 113 ? -3.577 4.273 -3.404 1.00 91.31 113 ILE A CA 1
ATOM 871 C C . ILE A 1 113 ? -4.517 3.412 -2.577 1.00 91.31 113 ILE A C 1
ATOM 873 O O . ILE A 1 113 ? -5.418 2.757 -3.111 1.00 91.31 113 ILE A O 1
ATOM 877 N N . PHE A 1 114 ? -4.343 3.447 -1.263 1.00 90.56 114 PHE A N 1
ATOM 878 C CA . PHE A 1 114 ? -5.205 2.753 -0.322 1.00 90.56 114 PHE A CA 1
ATOM 879 C C . PHE A 1 114 ? -5.691 3.698 0.770 1.00 90.56 114 PHE A C 1
ATOM 881 O O . PHE A 1 114 ? -4.954 4.539 1.277 1.00 90.56 114 PHE A O 1
ATOM 888 N N . GLY A 1 115 ? -6.957 3.547 1.143 1.00 91.62 115 GLY A N 1
ATOM 889 C CA . GLY A 1 115 ? -7.564 4.261 2.252 1.00 91.62 115 GLY A CA 1
ATOM 890 C C . GLY A 1 115 ? -8.475 3.330 3.028 1.00 91.62 115 GLY A C 1
ATOM 891 O O . GLY A 1 115 ? -9.268 2.595 2.443 1.00 91.62 115 GLY A O 1
ATOM 892 N N . LYS A 1 116 ? -8.393 3.369 4.352 1.00 92.00 116 LYS A N 1
ATOM 893 C CA . LYS A 1 116 ? -9.276 2.616 5.236 1.00 92.00 116 LYS A CA 1
ATOM 894 C C . LYS A 1 116 ? -9.599 3.434 6.472 1.00 92.00 116 LYS A C 1
ATOM 896 O O . LYS A 1 116 ? -8.747 4.118 7.028 1.00 92.00 116 LYS A O 1
ATOM 901 N N . ALA A 1 117 ? -10.851 3.356 6.885 1.00 92.88 117 ALA A N 1
ATOM 902 C CA . ALA A 1 117 ? -11.361 4.009 8.075 1.00 92.88 117 ALA A CA 1
ATOM 903 C C . ALA A 1 117 ? -12.238 3.024 8.836 1.00 92.88 117 ALA A C 1
ATOM 905 O O . ALA A 1 117 ? -12.971 2.243 8.224 1.00 92.88 117 ALA A O 1
ATOM 906 N N . GLY A 1 118 ? -12.177 3.055 10.159 1.00 94.25 118 GLY A N 1
ATOM 907 C CA . GLY A 1 118 ? -12.943 2.127 10.969 1.00 94.25 118 GLY A CA 1
ATOM 908 C C . GLY A 1 118 ? -13.066 2.523 12.426 1.00 94.25 118 GLY A C 1
ATOM 909 O O . GLY A 1 118 ? -12.548 3.544 12.879 1.00 94.25 118 GLY A O 1
ATOM 910 N N . TYR A 1 119 ? -13.797 1.682 13.143 1.00 93.31 119 TYR A N 1
ATOM 911 C CA . TYR A 1 119 ? -14.016 1.757 14.573 1.00 93.31 119 TYR A CA 1
ATOM 912 C C . TYR A 1 119 ? -13.836 0.365 15.174 1.00 93.31 119 TYR A C 1
ATOM 914 O O . TYR A 1 119 ? -14.535 -0.578 14.790 1.00 93.31 119 TYR A O 1
ATOM 922 N N . ALA A 1 120 ? -12.901 0.249 16.113 1.00 91.25 120 ALA A N 1
ATOM 923 C CA . ALA A 1 120 ? -12.596 -0.975 16.833 1.00 91.25 120 ALA A CA 1
ATOM 924 C C . ALA A 1 120 ? -12.923 -0.827 18.326 1.00 91.25 120 ALA A C 1
ATOM 926 O O . ALA A 1 120 ? -12.394 0.037 19.019 1.00 91.25 120 ALA A O 1
ATOM 927 N N . ALA A 1 121 ? -13.759 -1.730 18.824 1.00 89.31 121 ALA A N 1
ATOM 928 C CA . ALA A 1 121 ? -14.066 -1.949 20.231 1.00 89.31 121 ALA A CA 1
ATOM 929 C C . ALA A 1 121 ? -13.793 -3.418 20.594 1.00 89.31 121 ALA A C 1
ATOM 931 O O . ALA A 1 121 ? -13.576 -4.254 19.718 1.00 89.31 121 ALA A O 1
ATOM 932 N N . ASN A 1 122 ? -13.848 -3.756 21.886 1.00 86.50 122 ASN A N 1
ATOM 933 C CA . ASN A 1 122 ? -13.442 -5.074 22.403 1.00 86.50 122 ASN A CA 1
ATOM 934 C C . ASN A 1 122 ? -14.034 -6.279 21.646 1.00 86.50 122 ASN A C 1
ATOM 936 O O . ASN A 1 122 ? -13.360 -7.295 21.511 1.00 86.50 122 ASN A O 1
ATOM 940 N N . ASN A 1 123 ? -15.267 -6.162 21.138 1.00 91.88 123 ASN A N 1
ATOM 941 C CA . ASN A 1 123 ? -15.983 -7.262 20.483 1.00 91.88 123 ASN A CA 1
ATOM 942 C C . ASN A 1 123 ? -16.444 -6.924 19.052 1.00 91.88 123 ASN A C 1
ATOM 944 O O . ASN A 1 123 ? -17.228 -7.676 18.475 1.00 91.88 123 ASN A O 1
ATOM 948 N N . LEU A 1 124 ? -16.032 -5.779 18.496 1.00 88.94 124 LEU A N 1
ATOM 949 C CA . LEU A 1 124 ? -16.530 -5.285 17.212 1.00 88.94 124 LEU A CA 1
ATOM 950 C C . LEU A 1 124 ? -15.451 -4.474 16.490 1.00 88.94 124 LEU A C 1
ATOM 952 O O . LEU A 1 124 ? -14.951 -3.503 17.040 1.00 88.94 124 LEU A O 1
ATOM 956 N N . ASP A 1 125 ? -15.144 -4.835 15.247 1.00 90.19 125 ASP A N 1
ATOM 957 C CA . ASP A 1 125 ? -14.292 -4.057 14.338 1.00 90.19 125 ASP A CA 1
ATOM 958 C C . ASP A 1 125 ? -15.088 -3.826 13.053 1.00 90.19 125 ASP A C 1
ATOM 960 O O . ASP A 1 125 ? -15.382 -4.770 12.315 1.00 90.19 125 ASP A O 1
ATOM 964 N N . LEU A 1 126 ? -15.500 -2.580 12.830 1.00 92.56 126 LEU A N 1
ATOM 965 C CA . LEU A 1 126 ? -16.202 -2.156 11.624 1.00 92.56 126 LEU A CA 1
ATOM 966 C C . LEU A 1 126 ? -15.287 -1.244 10.828 1.00 92.56 126 LEU A C 1
ATOM 968 O O . LEU A 1 126 ? -14.779 -0.260 11.362 1.00 92.56 126 LEU A O 1
ATOM 972 N N . PHE A 1 127 ? -15.115 -1.527 9.542 1.00 92.94 127 PHE A N 1
ATOM 973 C CA . PHE A 1 127 ? -14.304 -0.685 8.677 1.00 92.94 127 PHE A CA 1
ATOM 974 C C . PHE A 1 127 ? -14.827 -0.642 7.252 1.00 92.94 127 PHE A C 1
ATOM 976 O O . PHE A 1 127 ? -15.491 -1.560 6.771 1.00 92.94 127 PHE A O 1
ATOM 983 N N . ILE A 1 128 ? -14.454 0.432 6.572 1.00 94.00 128 ILE A N 1
ATOM 984 C CA . ILE A 1 128 ? -14.539 0.576 5.129 1.00 94.00 128 ILE A CA 1
ATOM 985 C C . ILE A 1 128 ? -13.126 0.758 4.588 1.00 94.00 128 ILE A C 1
ATOM 987 O O . ILE A 1 128 ? -12.297 1.427 5.206 1.00 94.00 128 ILE A O 1
ATOM 991 N N . ALA A 1 129 ? -12.845 0.135 3.451 1.00 91.06 129 ALA A N 1
ATOM 992 C CA . ALA A 1 129 ? -11.563 0.240 2.781 1.00 91.06 129 ALA A CA 1
ATOM 993 C C . ALA A 1 129 ? -11.767 0.428 1.278 1.00 91.06 129 ALA A C 1
ATOM 995 O O . ALA A 1 129 ? -12.707 -0.113 0.696 1.00 91.06 129 ALA A O 1
ATOM 996 N N . TYR A 1 130 ? -10.867 1.183 0.664 1.00 91.19 130 TYR A N 1
ATOM 997 C CA . TYR A 1 130 ? -10.805 1.436 -0.762 1.00 91.19 130 TYR A CA 1
ATOM 998 C C . TYR A 1 130 ? -9.361 1.281 -1.228 1.00 91.19 130 TYR A C 1
ATOM 1000 O O . TYR A 1 130 ? -8.442 1.788 -0.587 1.00 91.19 130 TYR A O 1
ATOM 1008 N N . LYS A 1 131 ? -9.170 0.589 -2.351 1.00 89.06 131 LYS A N 1
ATOM 1009 C CA . LYS A 1 131 ? -7.878 0.446 -3.018 1.00 89.06 131 LYS A CA 1
ATOM 1010 C C . LYS A 1 131 ? -8.046 0.768 -4.494 1.00 89.06 131 LYS A C 1
ATOM 1012 O O . LYS A 1 131 ? -8.983 0.276 -5.122 1.00 89.06 131 LYS A O 1
ATOM 1017 N N . ARG A 1 132 ? -7.115 1.544 -5.039 1.00 90.81 132 ARG A N 1
ATOM 1018 C CA . ARG A 1 132 ? -6.949 1.774 -6.471 1.00 90.81 132 ARG A CA 1
ATOM 1019 C C . ARG A 1 132 ? -5.515 1.439 -6.857 1.00 90.81 132 ARG A C 1
ATOM 1021 O O . ARG A 1 132 ? -4.592 1.874 -6.179 1.00 90.81 132 ARG A O 1
ATOM 1028 N N . THR A 1 133 ? -5.373 0.697 -7.944 1.00 89.19 133 THR A N 1
ATOM 1029 C CA . THR A 1 133 ? -4.090 0.332 -8.541 1.00 89.19 133 THR A CA 1
ATOM 1030 C C . THR A 1 133 ? -4.134 0.765 -9.994 1.00 89.19 133 THR A C 1
ATOM 1032 O O . THR A 1 133 ? -5.010 0.316 -10.732 1.00 89.19 133 THR A O 1
ATOM 1035 N N . ASP A 1 134 ? -3.214 1.638 -10.384 1.00 89.44 134 ASP A N 1
ATOM 1036 C CA . ASP A 1 134 ? -2.946 1.968 -11.778 1.00 89.44 134 ASP A CA 1
ATOM 1037 C C . ASP A 1 134 ? -1.551 1.409 -12.103 1.00 89.44 134 ASP A C 1
ATOM 1039 O O . ASP A 1 134 ? -0.572 1.738 -11.433 1.00 89.44 134 ASP A O 1
ATOM 1043 N N . GLN A 1 135 ? -1.475 0.513 -13.085 1.00 86.00 135 GLN A N 1
ATOM 1044 C CA . GLN A 1 135 ? -0.258 -0.205 -13.469 1.00 86.00 135 GLN A CA 1
ATOM 1045 C C . GLN A 1 135 ? -0.119 -0.144 -14.985 1.00 86.00 135 GLN A C 1
ATOM 1047 O O . GLN A 1 135 ? -1.083 -0.422 -15.702 1.00 86.00 135 GLN A O 1
ATOM 1052 N N . LYS A 1 136 ? 1.065 0.252 -15.445 1.00 82.75 136 LYS A N 1
ATOM 1053 C CA . LYS A 1 136 ? 1.466 0.229 -16.847 1.00 82.75 136 LYS A CA 1
ATOM 1054 C C . LYS A 1 136 ? 2.705 -0.636 -16.973 1.00 82.75 136 LYS A C 1
ATOM 1056 O O . LYS A 1 136 ? 3.652 -0.478 -16.204 1.00 82.75 136 LYS A O 1
ATOM 1061 N N . GLU A 1 137 ? 2.647 -1.552 -17.921 1.00 74.62 137 GLU A N 1
ATOM 1062 C CA . GLU A 1 137 ? 3.731 -2.459 -18.248 1.00 74.62 137 GLU A CA 1
ATOM 1063 C C . GLU A 1 137 ? 3.911 -2.385 -19.755 1.00 74.62 137 GLU A C 1
ATOM 1065 O O . GLU A 1 1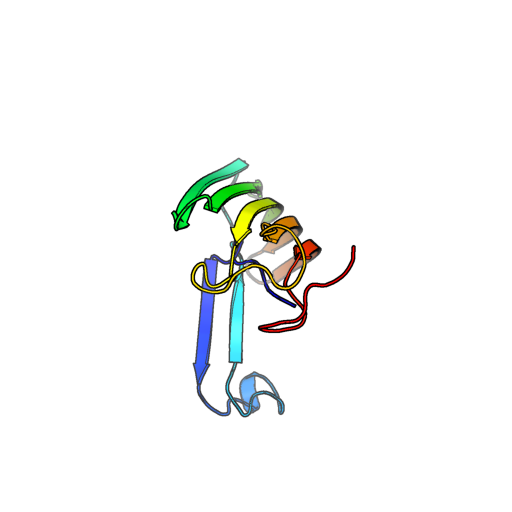37 ? 2.945 -2.613 -20.484 1.00 74.62 137 GLU A O 1
ATOM 1070 N N . ASP A 1 138 ? 5.122 -2.081 -20.196 1.00 65.00 138 ASP A N 1
ATOM 1071 C CA . ASP A 1 138 ? 5.484 -2.105 -21.612 1.00 65.00 138 ASP A CA 1
ATOM 1072 C C . ASP A 1 138 ? 6.133 -3.470 -21.933 1.00 65.00 138 ASP A C 1
ATOM 1074 O O . ASP A 1 138 ? 7.246 -3.529 -22.428 1.00 65.00 138 ASP A O 1
ATOM 1078 N N . ILE A 1 139 ? 5.500 -4.583 -21.525 1.00 60.06 139 ILE A N 1
ATOM 1079 C CA . ILE A 1 139 ? 6.057 -5.941 -21.697 1.00 60.06 139 ILE A CA 1
ATOM 1080 C C . ILE A 1 139 ? 5.778 -6.443 -23.121 1.00 60.06 139 ILE A C 1
ATOM 1082 O O . ILE A 1 139 ? 4.614 -6.512 -23.514 1.00 60.06 139 ILE A O 1
ATOM 1086 N N . ASP A 1 140 ? 6.824 -6.883 -23.825 1.00 54.94 140 ASP A N 1
ATOM 1087 C CA . ASP A 1 140 ? 6.758 -7.493 -25.163 1.00 54.94 140 ASP A CA 1
ATOM 1088 C C . ASP A 1 140 ? 5.737 -8.647 -25.278 1.00 54.94 140 ASP A C 1
ATOM 1090 O O . ASP A 1 140 ? 5.676 -9.543 -24.425 1.00 54.94 140 ASP A O 1
ATOM 1094 N N . ASP A 1 141 ? 5.019 -8.725 -26.408 1.00 44.97 141 ASP A N 1
ATOM 1095 C CA . ASP A 1 141 ? 4.057 -9.804 -26.722 1.00 44.97 141 ASP A CA 1
ATOM 1096 C C . ASP A 1 141 ? 4.738 -11.125 -27.172 1.00 44.97 141 ASP A C 1
ATOM 1098 O O . ASP A 1 141 ? 4.113 -12.059 -27.684 1.00 44.97 141 ASP A O 1
ATOM 1102 N N . GLY A 1 142 ? 6.052 -11.264 -26.965 1.00 47.12 142 GLY A N 1
ATOM 1103 C CA . GLY A 1 142 ? 6.763 -12.527 -27.143 1.00 47.12 142 GLY A CA 1
ATOM 1104 C C . GLY A 1 142 ? 8.270 -12.385 -27.327 1.00 47.12 142 GLY A C 1
ATOM 1105 O O . GLY A 1 142 ? 8.795 -11.319 -27.595 1.00 47.12 142 GLY A O 1
ATOM 1106 N N . ALA A 1 143 ? 8.989 -13.512 -27.273 1.00 50.38 143 ALA A N 1
ATOM 1107 C CA . ALA A 1 143 ? 10.459 -13.553 -27.326 1.00 50.38 143 ALA A CA 1
ATOM 1108 C C . ALA A 1 143 ? 11.107 -12.996 -28.620 1.00 50.38 143 ALA A C 1
ATOM 1110 O O . ALA A 1 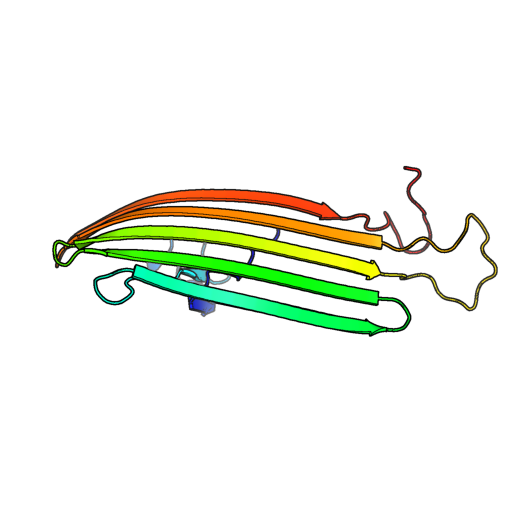143 ? 12.333 -12.975 -28.711 1.00 50.38 143 ALA A O 1
ATOM 1111 N N . PHE A 1 144 ? 10.311 -12.625 -29.632 1.00 47.34 144 PHE A N 1
ATOM 1112 C CA . PHE A 1 144 ? 10.773 -12.180 -30.955 1.00 47.34 144 PHE A CA 1
ATOM 1113 C C . PHE A 1 144 ? 9.818 -11.194 -31.657 1.00 47.34 144 PHE A C 1
ATOM 1115 O O . PHE A 1 144 ? 9.975 -10.978 -32.861 1.00 47.34 144 PHE A O 1
ATOM 1122 N N . ALA A 1 145 ? 8.802 -10.667 -30.969 1.00 42.00 145 ALA A N 1
ATOM 1123 C CA . ALA A 1 145 ? 7.811 -9.771 -31.562 1.00 42.00 145 ALA A CA 1
ATOM 1124 C C . ALA A 1 145 ? 7.724 -8.501 -30.714 1.00 42.00 145 ALA A C 1
ATOM 1126 O O . ALA A 1 145 ? 7.257 -8.553 -29.583 1.00 42.00 145 ALA A O 1
ATOM 1127 N N . ASP A 1 146 ? 8.235 -7.418 -31.292 1.00 44.38 146 ASP A N 1
ATOM 1128 C CA . ASP A 1 146 ? 8.144 -6.048 -30.788 1.00 44.38 146 ASP A CA 1
ATOM 1129 C C . ASP A 1 146 ? 6.702 -5.548 -30.998 1.00 44.38 146 ASP A C 1
ATOM 1131 O O . ASP A 1 146 ? 6.121 -5.825 -32.058 1.00 44.38 146 ASP A O 1
ATOM 1135 N N . ASP A 1 147 ? 6.107 -4.889 -29.999 1.00 44.00 147 ASP A N 1
ATOM 1136 C CA . ASP A 1 147 ? 4.768 -4.295 -30.122 1.00 44.00 147 ASP A CA 1
ATOM 1137 C C . ASP A 1 147 ? 4.902 -2.846 -30.611 1.00 44.00 147 ASP A C 1
ATOM 1139 O O . ASP A 1 147 ? 5.593 -2.018 -30.017 1.00 44.00 147 ASP A O 1
ATOM 1143 N N . ASP A 1 148 ? 4.244 -2.536 -31.728 1.00 46.09 148 ASP A N 1
ATOM 1144 C CA . ASP A 1 148 ? 4.249 -1.192 -32.301 1.00 46.09 148 ASP A CA 1
ATOM 1145 C C . ASP A 1 148 ? 3.349 -0.282 -31.441 1.00 46.09 148 ASP A C 1
ATOM 1147 O O . ASP A 1 148 ? 2.119 -0.356 -31.518 1.00 46.09 148 ASP A O 1
ATOM 1151 N N . ASN A 1 149 ? 3.971 0.605 -30.657 1.00 42.75 149 ASN A N 1
ATOM 1152 C CA . ASN A 1 149 ? 3.315 1.728 -29.963 1.00 42.75 149 ASN A CA 1
ATOM 1153 C C . ASN A 1 149 ? 2.427 2.599 -30.879 1.00 42.75 149 ASN A C 1
ATOM 1155 O O . ASN A 1 149 ? 2.909 3.060 -31.944 1.00 42.75 149 ASN A O 1
#

Secondary structure (DSSP, 8-state):
-----TTEEEEEEEES--HHHH-TT-SSEEEEEEE---PSSEEEEEEEEEEE--STT-EEEEEEEEEEEE-TTSEEEEEEEEEEEEEEE----TTS--SSS----EEEEEEEEEEEEEEEETTEEEEEEEEEEEEEE---SSTT-----

Foldseek 3Di:
DDDDCLFFPDKDWAAAAPCVVVHPPQHGTDIDTDGDDDDDAAKDKDWDWDWDADDDPKIKTKIKIWIKHAHPQFKIKIKMKIKIKIKFPQLDDPPDDPPDDDRHIKIKIKIKIKIKIWGDDPVDIDMDIDIDMDIDTCDAPDPNHHDDD

Sequence (149 aa):
AELSLANIQRIEIVRGSHSTLYGSSAIGGVINFITEKNMKPGLNADLNLQTGTFGEGSFDFTQNLLLNYTTHEGFYFSGEVYNSNVKGFDATVKNTPPVFGSYDKDNFDKTDIFGKAGYAANNLDLFIAYKRTDQKEDIDDGAFADDDN

pLDDT: mean 77.45, std 15.99, range [42.0, 94.25]

Radius of gyration: 21.11 Å; chains: 1; bounding box: 41×38×60 Å